Protein AF-A0A7S3KAG8-F1 (afdb_monomer)

Foldseek 3Di:
DCPPPPPPAPKFKKKWFAQFPPPGTDIWIWIARPPQRKIWIADPVVRDIATAHFGFDDDDDPDDDDDDRDGDDDDDDDVPCVVVVVVSNPPPGRGQFTQWIGGPPWIWGAPDPGGGPNPQRPPCVPCNGTPTPDDPVCCCVVPVPPPVPPD

Solvent-accessible surface area (backbone atoms only — not comparable to full-atom values): 9393 Å² total; per-residue (Å²): 109,67,84,82,77,43,77,92,56,68,62,46,69,32,41,33,40,29,34,26,65,89,74,36,78,46,66,34,41,36,36,36,31,72,84,74,61,38,33,39,41,28,39,74,87,79,72,45,76,42,69,47,65,62,46,85,69,87,79,89,72,86,90,77,87,82,90,74,91,61,83,46,70,83,74,90,88,62,91,80,63,43,64,68,51,52,53,54,65,66,57,77,68,45,58,53,31,52,49,32,42,38,49,96,88,44,39,29,41,56,58,51,93,52,35,30,65,92,70,42,77,89,59,72,83,42,64,80,42,21,44,64,69,60,44,91,83,49,40,54,78,76,59,60,75,76,71,80,78,81,124

Organism: Euplotes crassus (NCBI:txid5936)

pLDDT: mean 73.27, std 21.97, range [33.28, 97.44]

Radius of gyration: 18.61 Å; Cα contacts (8 Å, |Δi|>4): 218; chains: 1; bounding box: 56×52×40 Å

Mean predicted aligned error: 12.52 Å

Sequence (151 aa):
YIDGILNEGKVKSYLILGNAVPEGYTTYVLRRNLENNHVEVWDSIRGQAYFFGRGMKTNYCCWCFPISKGFRNKSENNKEEDENFIVQQNVTCQLKSIGCIIGEDNIWANRQKNTDPSLCEFDLENKKHWRPFFNKNNKAKYLSNELDGIL

InterPro domains:
  IPR052434 Tectonic-like complex component protein [PTHR20837] (11-138)
  IPR056290 CEP76/DRC7, peptidase-like domain [PF24656] (10-133)

Secondary structure (DSSP, 8-state):
-HHHHSTT--EEEEEEEEEETTTEEEEEEEEEETTT--EEEEETTT--EEEE--B-------SS-------B----S-TTTHHHHHHHHSS--SEEEEEEEE-SS-EEEE--S--STTT----TT-TTTEEES--HHHHHHHHGGGSTT--

Nearest PDB structures (foldseek):
  8otz-assembly1_AV  TM=6.553E-01  e=1.707E+00  Bos taurus
  7ung-assembly1_X  TM=5.284E-01  e=1.028E+00  Homo sapiens
  8j07-assembly1_3G  TM=4.343E-01  e=5.535E-01  Homo sapiens
  8g3d-assembly1_7R  TM=3.055E-01  e=2.816E-01  Tetrahymena thermophila
  8to0-assembly1_Fo  TM=4.056E-01  e=1.217E+00  Mus musculus

Structure (mmCIF, N/CA/C/O backbone):
data_AF-A0A7S3KAG8-F1
#
_entry.id   AF-A0A7S3KAG8-F1
#
loop_
_atom_site.group_PDB
_atom_site.id
_atom_site.type_symbol
_atom_site.label_atom_id
_atom_site.label_alt_id
_atom_site.label_comp_id
_atom_site.label_asym_id
_atom_site.label_entity_id
_atom_site.label_seq_id
_atom_site.pdbx_PDB_ins_code
_atom_site.Cartn_x
_atom_site.Cartn_y
_atom_site.Cartn_z
_atom_site.occupancy
_atom_site.B_iso_or_equiv
_atom_site.auth_seq_id
_atom_site.auth_comp_id
_atom_site.auth_asym_id
_atom_site.auth_atom_id
_atom_site.pdbx_PDB_model_num
ATOM 1 N N . TYR A 1 1 ? 16.533 -1.306 7.178 1.00 55.91 1 TYR A N 1
ATOM 2 C CA . TYR A 1 1 ? 15.243 -1.566 7.835 1.00 55.91 1 TYR A CA 1
ATOM 3 C C . TYR A 1 1 ? 14.931 -0.393 8.735 1.00 55.91 1 TYR A C 1
ATOM 5 O O . TYR A 1 1 ? 15.810 -0.002 9.502 1.00 55.91 1 TYR A O 1
ATOM 13 N N . ILE A 1 2 ? 13.739 0.188 8.599 1.00 54.84 2 ILE A N 1
ATOM 14 C CA . ILE A 1 2 ? 13.327 1.414 9.290 1.00 54.84 2 ILE A CA 1
ATOM 15 C C . ILE A 1 2 ? 13.550 1.285 10.804 1.00 54.84 2 ILE A C 1
ATOM 17 O O . ILE A 1 2 ? 14.010 2.248 11.407 1.00 54.84 2 ILE A O 1
ATOM 21 N N . ASP A 1 3 ? 13.351 0.102 11.395 1.00 55.91 3 ASP A N 1
ATOM 22 C CA . ASP A 1 3 ? 13.413 -0.058 12.858 1.00 55.91 3 ASP A CA 1
ATOM 23 C C . ASP A 1 3 ? 14.841 -0.019 13.429 1.00 55.91 3 ASP A C 1
ATOM 25 O O . ASP A 1 3 ? 15.008 0.185 14.625 1.00 55.91 3 ASP A O 1
ATOM 29 N N . GLY A 1 4 ? 15.879 -0.223 12.605 1.00 49.97 4 GLY A N 1
ATOM 30 C CA . GLY A 1 4 ? 17.275 -0.269 13.072 1.00 49.97 4 GLY A CA 1
ATOM 31 C C . GLY A 1 4 ? 18.064 1.031 12.881 1.00 49.97 4 GLY A C 1
ATOM 32 O O . GLY A 1 4 ? 19.124 1.185 13.475 1.00 49.97 4 GLY A O 1
ATOM 33 N N . ILE A 1 5 ? 17.578 1.944 12.030 1.00 50.81 5 ILE A N 1
ATOM 34 C CA . ILE A 1 5 ? 18.315 3.152 11.598 1.00 50.81 5 ILE A CA 1
ATOM 35 C C . ILE A 1 5 ? 17.566 4.444 11.970 1.00 50.81 5 ILE A C 1
ATOM 37 O O . ILE A 1 5 ? 18.171 5.509 12.065 1.00 50.81 5 ILE A O 1
ATOM 41 N N . LEU A 1 6 ? 16.253 4.378 12.206 1.00 51.28 6 LEU A N 1
ATOM 42 C CA . LEU A 1 6 ? 15.417 5.539 12.501 1.00 51.28 6 LEU A CA 1
ATOM 43 C C . LEU A 1 6 ? 14.710 5.296 13.837 1.00 51.28 6 LEU A C 1
ATOM 45 O O . LEU A 1 6 ? 13.704 4.595 13.864 1.00 51.28 6 LEU A O 1
ATOM 49 N N . ASN A 1 7 ? 15.285 5.851 14.915 1.00 48.41 7 ASN A N 1
ATOM 50 C CA . ASN A 1 7 ? 14.710 6.007 16.262 1.00 48.41 7 ASN A CA 1
ATOM 51 C C . ASN A 1 7 ? 13.201 5.768 16.303 1.00 48.41 7 ASN A C 1
ATOM 53 O O . ASN A 1 7 ? 12.524 6.526 15.619 1.00 48.41 7 ASN A O 1
ATOM 57 N N . GLU A 1 8 ? 12.730 4.788 17.091 1.00 55.16 8 GLU A N 1
ATOM 58 C CA . GLU A 1 8 ? 11.374 4.614 17.673 1.00 55.16 8 GLU A CA 1
ATOM 59 C C . GLU A 1 8 ? 10.220 5.428 17.044 1.00 55.16 8 GLU A C 1
ATOM 61 O O . GLU A 1 8 ? 9.379 6.008 17.731 1.00 55.16 8 GLU A O 1
ATOM 66 N N . GLY A 1 9 ? 10.169 5.516 15.718 1.00 57.88 9 GLY A N 1
ATOM 67 C CA . GLY A 1 9 ? 9.186 6.334 15.036 1.00 57.88 9 GLY A CA 1
ATOM 68 C C . GLY A 1 9 ? 7.840 5.646 15.151 1.00 57.88 9 GLY A C 1
ATOM 69 O O . GLY A 1 9 ? 7.765 4.428 15.328 1.00 57.88 9 GLY A O 1
ATOM 70 N N . LYS A 1 10 ? 6.748 6.393 14.975 1.00 77.81 10 LYS A N 1
ATOM 71 C CA . LYS A 1 10 ? 5.423 5.787 14.787 1.00 77.81 10 LYS A CA 1
ATOM 72 C C . LYS A 1 10 ? 5.375 5.076 13.429 1.00 77.81 10 LYS A C 1
ATOM 74 O O . LYS A 1 10 ? 4.806 5.584 12.463 1.00 77.81 10 LYS A O 1
ATOM 79 N N . VAL A 1 11 ? 6.035 3.928 13.332 1.00 84.38 11 VAL A N 1
ATOM 80 C CA . VAL A 1 11 ? 5.995 3.039 12.178 1.00 84.38 11 VAL A CA 1
ATOM 81 C C . VAL A 1 11 ? 4.707 2.241 12.263 1.00 84.38 11 VAL A C 1
ATOM 83 O O . VAL A 1 11 ? 4.398 1.642 13.290 1.00 84.38 11 VAL A O 1
ATOM 86 N N . LYS A 1 12 ? 3.942 2.246 11.176 1.00 90.06 12 LYS A N 1
ATOM 87 C CA . LYS A 1 12 ? 2.741 1.428 11.036 1.00 90.06 12 LYS A CA 1
ATOM 88 C C . LYS A 1 12 ? 2.878 0.475 9.864 1.00 90.06 12 LYS A C 1
ATOM 90 O O . LYS A 1 12 ? 3.421 0.840 8.817 1.00 90.06 12 LYS A O 1
ATOM 95 N N . SER A 1 13 ? 2.340 -0.721 10.057 1.00 92.75 13 SER A N 1
ATOM 96 C CA . SER A 1 13 ? 2.308 -1.781 9.058 1.00 92.75 13 SER A CA 1
ATOM 97 C C . SER A 1 13 ? 0.910 -1.905 8.464 1.00 92.75 13 SER A C 1
ATOM 99 O O . SER A 1 13 ? -0.090 -1.772 9.165 1.00 92.75 13 SER A O 1
ATOM 101 N N . TYR A 1 14 ? 0.858 -2.160 7.165 1.00 95.56 14 TYR A N 1
ATOM 102 C CA . TYR A 1 14 ? -0.351 -2.277 6.365 1.00 95.56 14 TYR A CA 1
ATOM 103 C C . TYR A 1 14 ? -0.176 -3.405 5.344 1.00 95.56 14 TYR A C 1
ATOM 105 O O . TYR A 1 14 ? 0.945 -3.786 5.006 1.00 95.56 14 TYR A O 1
ATOM 113 N N . LEU A 1 15 ? -1.278 -3.905 4.799 1.00 96.81 15 LEU A N 1
ATOM 114 C CA . LEU A 1 15 ? -1.276 -4.792 3.639 1.00 96.81 15 LEU A CA 1
ATOM 115 C C . LEU A 1 15 ? -1.567 -3.985 2.377 1.00 96.81 15 LEU A C 1
ATOM 117 O O . LEU A 1 15 ? -2.457 -3.140 2.360 1.00 96.81 15 LEU A O 1
ATOM 121 N N . ILE A 1 16 ? -0.840 -4.264 1.305 1.00 96.06 16 ILE A N 1
ATOM 122 C CA . ILE A 1 16 ? -1.122 -3.764 -0.037 1.00 96.06 16 ILE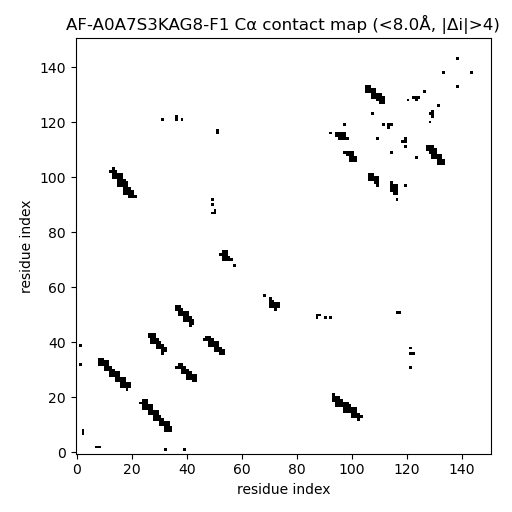 A CA 1
ATOM 123 C C . ILE A 1 16 ? -1.779 -4.888 -0.825 1.00 96.06 16 ILE A C 1
ATOM 125 O O . ILE A 1 16 ? -1.213 -5.974 -0.901 1.00 96.06 16 ILE A O 1
ATOM 129 N N . LEU A 1 17 ? -2.906 -4.602 -1.478 1.00 96.44 17 LEU A N 1
ATOM 130 C CA . LEU A 1 17 ? -3.401 -5.421 -2.583 1.00 96.44 17 LEU A CA 1
ATOM 131 C C . LEU A 1 17 ? -3.058 -4.735 -3.901 1.00 96.44 17 LEU A C 1
ATOM 133 O O . LEU A 1 17 ? -3.336 -3.544 -4.097 1.00 96.44 17 LEU A O 1
ATOM 137 N N . GLY A 1 18 ? -2.460 -5.488 -4.814 1.00 95.00 18 GLY A N 1
ATOM 138 C CA . GLY A 1 18 ? -1.989 -4.951 -6.078 1.00 95.00 18 GLY A CA 1
ATOM 139 C C . GLY A 1 18 ? -1.755 -6.016 -7.135 1.00 95.00 18 GLY A C 1
ATOM 140 O O . GLY A 1 18 ? -2.199 -7.152 -7.003 1.00 95.00 18 GLY A O 1
ATOM 141 N N . ASN A 1 19 ? -1.068 -5.616 -8.200 1.00 95.25 19 ASN A N 1
ATOM 142 C CA . ASN A 1 19 ? -0.666 -6.485 -9.300 1.00 95.25 19 ASN A CA 1
ATOM 143 C C . ASN A 1 19 ? 0.856 -6.410 -9.458 1.00 95.25 19 ASN A C 1
ATOM 145 O O . ASN A 1 19 ? 1.402 -5.305 -9.562 1.00 95.25 19 ASN A O 1
ATOM 149 N N . ALA A 1 20 ? 1.531 -7.553 -9.472 1.00 92.81 20 ALA A N 1
ATOM 150 C CA . ALA A 1 20 ? 2.971 -7.664 -9.662 1.00 92.81 20 ALA A CA 1
ATOM 151 C C . ALA A 1 20 ? 3.306 -8.552 -10.863 1.00 92.81 20 ALA A C 1
ATOM 153 O O . ALA A 1 20 ? 2.497 -9.356 -11.315 1.00 92.81 20 ALA A O 1
ATOM 154 N N . VAL A 1 21 ? 4.519 -8.415 -11.391 1.00 88.44 21 VAL A N 1
ATOM 155 C CA . VAL A 1 21 ? 5.025 -9.272 -12.471 1.00 88.44 21 VAL A CA 1
ATOM 156 C C . VAL A 1 21 ? 6.102 -10.197 -11.905 1.00 88.44 21 VAL A C 1
ATOM 158 O O . VAL A 1 21 ? 7.064 -9.676 -11.343 1.00 88.44 21 VAL A O 1
ATOM 161 N N . PRO A 1 22 ? 6.004 -11.531 -12.082 1.00 89.56 22 PRO A N 1
ATOM 162 C CA . PRO A 1 22 ? 4.995 -12.281 -12.850 1.00 89.56 22 PRO A CA 1
ATOM 163 C C . PRO A 1 22 ? 3.743 -12.699 -12.054 1.00 89.56 22 PRO A C 1
ATOM 165 O O . PRO A 1 22 ? 2.868 -13.348 -12.615 1.00 89.56 22 PRO A O 1
ATOM 168 N N . GLU A 1 23 ? 3.669 -12.383 -10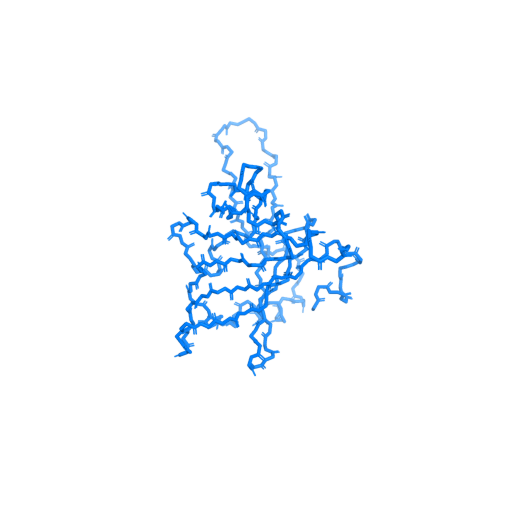.760 1.00 88.00 23 GLU A N 1
ATOM 169 C CA . GLU A 1 23 ? 2.700 -12.971 -9.815 1.00 88.00 23 GLU A CA 1
ATOM 170 C C . GLU A 1 23 ? 1.225 -12.684 -10.117 1.00 88.00 23 GLU A C 1
ATOM 172 O O . GLU A 1 23 ? 0.351 -13.422 -9.670 1.00 88.00 23 GLU A O 1
ATOM 177 N N . GLY A 1 24 ? 0.922 -11.631 -10.870 1.00 93.06 24 GLY A N 1
ATOM 178 C CA . GLY A 1 24 ? -0.449 -11.181 -11.049 1.00 93.06 24 GLY A CA 1
ATOM 179 C C . GLY A 1 24 ? -0.972 -10.495 -9.784 1.00 93.06 24 GLY A C 1
ATOM 180 O O . GLY A 1 24 ? -0.248 -9.754 -9.113 1.00 93.06 24 GLY A O 1
ATOM 181 N N . TYR A 1 25 ? -2.244 -10.732 -9.452 1.00 95.00 25 TYR A N 1
ATOM 182 C CA . TYR A 1 25 ? -2.866 -10.179 -8.249 1.00 95.00 25 TYR A CA 1
ATOM 183 C C . TYR A 1 25 ? -2.245 -10.773 -6.984 1.00 95.00 25 TYR A C 1
ATOM 185 O O . TYR A 1 25 ? -2.317 -11.976 -6.754 1.00 95.00 25 TYR A O 1
ATOM 193 N N . THR A 1 26 ? -1.652 -9.918 -6.158 1.00 94.12 26 THR A N 1
ATOM 194 C CA . THR A 1 26 ? -0.798 -10.340 -5.043 1.00 94.12 26 THR A CA 1
ATOM 195 C C . THR A 1 26 ? -0.870 -9.350 -3.883 1.00 94.12 26 THR A C 1
ATOM 197 O O . THR A 1 26 ? -1.447 -8.257 -3.992 1.00 94.12 26 THR A O 1
ATOM 200 N N . THR A 1 27 ? -0.285 -9.751 -2.756 1.00 94.75 27 THR A N 1
ATOM 201 C CA . THR A 1 27 ? -0.291 -9.001 -1.505 1.00 94.75 27 THR A CA 1
ATOM 202 C C . THR A 1 27 ? 1.115 -8.731 -0.997 1.00 94.75 27 THR A C 1
ATOM 204 O O . THR A 1 27 ? 1.924 -9.648 -0.863 1.00 94.75 27 THR A O 1
ATOM 207 N N . TYR A 1 28 ? 1.378 -7.476 -0.650 1.00 94.75 28 TYR A N 1
ATOM 208 C CA . TYR A 1 28 ? 2.654 -7.029 -0.091 1.00 94.75 28 TYR A CA 1
ATOM 209 C C . TYR A 1 28 ? 2.440 -6.432 1.298 1.00 94.75 28 TYR A C 1
ATOM 211 O O . TYR A 1 28 ? 1.345 -5.967 1.617 1.00 94.75 28 TYR A O 1
ATOM 219 N N . VAL A 1 29 ? 3.488 -6.398 2.121 1.00 93.94 29 VAL A N 1
ATOM 220 C CA . VAL A 1 29 ? 3.447 -5.705 3.415 1.00 93.94 29 VAL A CA 1
ATOM 221 C C . VAL A 1 29 ? 4.043 -4.314 3.250 1.00 93.94 29 VAL A C 1
ATOM 223 O O . VAL A 1 29 ? 5.203 -4.156 2.888 1.00 93.94 29 VAL A O 1
ATOM 226 N N . LEU A 1 30 ? 3.248 -3.289 3.519 1.00 92.81 30 LEU A N 1
ATOM 227 C CA . LEU A 1 30 ? 3.688 -1.905 3.574 1.00 92.81 30 LEU A CA 1
ATOM 228 C C . LEU A 1 30 ? 4.067 -1.556 5.002 1.00 92.81 30 LEU A C 1
ATOM 230 O O . LEU A 1 30 ? 3.278 -1.746 5.918 1.00 92.81 30 LEU A O 1
ATOM 234 N N . ARG A 1 31 ? 5.225 -0.944 5.186 1.00 90.56 31 ARG A N 1
ATOM 235 C CA . ARG A 1 31 ? 5.607 -0.305 6.438 1.00 90.56 31 ARG A CA 1
ATOM 236 C C . ARG A 1 31 ? 5.871 1.154 6.157 1.00 90.56 31 ARG A C 1
ATOM 238 O O . ARG A 1 31 ? 6.669 1.489 5.284 1.00 90.56 31 ARG A O 1
ATOM 245 N N . ARG A 1 32 ? 5.199 2.028 6.891 1.00 88.00 32 ARG A N 1
ATOM 246 C CA . ARG A 1 32 ? 5.326 3.474 6.734 1.00 88.00 32 ARG A CA 1
ATOM 247 C C . ARG A 1 32 ? 5.705 4.089 8.062 1.00 88.00 32 ARG A C 1
ATOM 249 O O . ARG A 1 32 ? 5.032 3.862 9.063 1.00 88.00 32 ARG A O 1
ATOM 256 N N . ASN A 1 33 ? 6.732 4.923 8.048 1.00 85.00 33 ASN A N 1
ATOM 257 C CA . ASN A 1 33 ? 7.003 5.832 9.147 1.00 85.00 33 ASN A CA 1
ATOM 258 C C . ASN A 1 33 ? 6.113 7.079 8.988 1.00 85.00 33 ASN A C 1
ATOM 260 O O . ASN A 1 33 ? 6.130 7.738 7.946 1.00 85.00 33 ASN A O 1
ATOM 264 N N . LEU A 1 34 ? 5.296 7.367 10.005 1.00 82.25 34 LEU A N 1
ATOM 265 C CA . LEU A 1 34 ? 4.317 8.458 9.968 1.00 82.25 34 LEU A CA 1
ATOM 266 C C . LEU A 1 34 ? 4.941 9.860 10.056 1.00 82.25 34 LEU A C 1
ATOM 268 O O . LEU A 1 34 ? 4.275 10.831 9.716 1.00 82.25 34 LEU A O 1
ATOM 272 N N . GLU A 1 35 ? 6.195 9.988 10.489 1.00 79.62 35 GLU A N 1
ATOM 273 C CA . GLU A 1 35 ? 6.844 11.289 10.687 1.00 79.62 35 GLU A CA 1
ATOM 274 C C . GLU A 1 35 ? 7.580 11.758 9.433 1.00 79.62 35 GLU A C 1
ATOM 276 O O . GLU A 1 35 ? 7.406 12.886 8.976 1.00 79.62 35 GLU A O 1
ATOM 281 N N . ASN A 1 36 ? 8.396 10.882 8.849 1.00 73.31 36 ASN A N 1
ATOM 282 C CA . ASN A 1 36 ? 9.226 11.214 7.689 1.00 73.31 36 ASN A CA 1
ATOM 283 C C . ASN A 1 36 ? 8.640 10.721 6.355 1.00 73.31 36 ASN A C 1
ATOM 285 O O . ASN A 1 36 ? 9.243 10.952 5.308 1.00 73.31 36 ASN A O 1
ATOM 289 N N . ASN A 1 37 ? 7.481 10.050 6.382 1.00 75.62 37 ASN A N 1
ATOM 290 C CA . ASN A 1 37 ? 6.824 9.449 5.217 1.00 75.62 37 ASN A CA 1
ATOM 291 C C . ASN A 1 37 ? 7.685 8.445 4.439 1.00 75.62 37 ASN A C 1
ATOM 293 O O . ASN A 1 37 ? 7.391 8.146 3.281 1.00 75.62 37 ASN A O 1
ATOM 297 N N . HIS A 1 38 ? 8.735 7.910 5.059 1.00 79.19 38 HIS A N 1
ATOM 298 C CA . HIS A 1 38 ? 9.536 6.856 4.466 1.00 79.19 38 HIS A CA 1
ATOM 299 C C . HIS A 1 38 ? 8.745 5.548 4.448 1.00 79.19 38 HIS A C 1
ATOM 301 O O . HIS A 1 38 ? 8.074 5.191 5.425 1.00 79.19 38 HIS A O 1
ATOM 307 N N . VAL A 1 39 ? 8.836 4.838 3.327 1.00 85.31 39 VAL A N 1
ATOM 308 C CA . VAL A 1 39 ? 8.044 3.649 3.055 1.00 85.31 39 VAL A CA 1
ATOM 309 C C . VAL A 1 39 ? 8.939 2.483 2.665 1.00 85.31 39 VAL A C 1
ATOM 311 O O . VAL A 1 39 ? 9.823 2.602 1.821 1.00 85.31 39 VAL A O 1
ATOM 314 N N . GLU A 1 40 ? 8.654 1.332 3.256 1.00 87.81 40 GLU A N 1
ATOM 315 C CA . GLU A 1 40 ? 9.177 0.034 2.854 1.00 87.81 40 GLU A CA 1
ATOM 316 C C . GLU A 1 40 ? 8.028 -0.857 2.389 1.00 87.81 40 GLU A C 1
ATOM 318 O O . GLU A 1 40 ? 6.991 -0.942 3.045 1.00 87.81 40 GLU A O 1
ATOM 323 N N . VAL A 1 41 ? 8.219 -1.557 1.279 1.00 89.94 41 VAL A N 1
ATOM 324 C CA . VAL A 1 41 ? 7.266 -2.524 0.734 1.00 89.94 41 VAL A CA 1
ATOM 325 C C . VAL A 1 41 ? 7.948 -3.880 0.670 1.00 89.94 41 VAL A C 1
ATOM 327 O O . VAL A 1 41 ? 8.984 -4.030 0.033 1.00 89.94 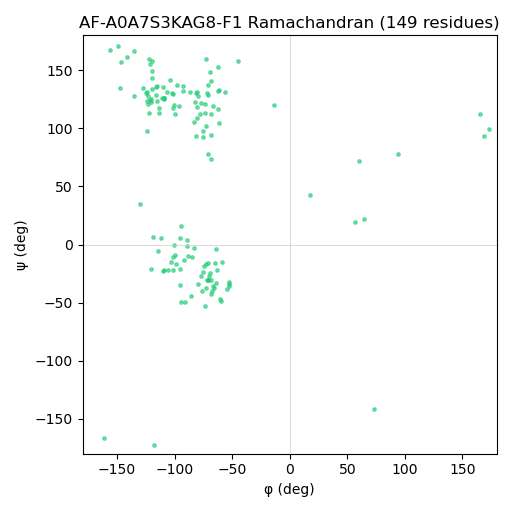41 VAL A O 1
ATOM 330 N N . TRP A 1 42 ? 7.364 -4.864 1.332 1.00 90.56 42 TRP A N 1
ATOM 331 C CA . TRP A 1 42 ? 7.927 -6.189 1.528 1.00 90.56 42 TRP A CA 1
ATOM 332 C C . TRP A 1 42 ? 7.168 -7.222 0.702 1.00 90.56 42 TRP A C 1
ATOM 334 O O . TRP A 1 42 ? 5.947 -7.355 0.825 1.00 90.56 42 TRP A O 1
ATOM 344 N N . ASP A 1 43 ? 7.910 -7.956 -0.120 1.00 89.19 43 ASP A N 1
ATOM 345 C CA . ASP A 1 43 ? 7.456 -9.178 -0.773 1.00 89.19 43 ASP A CA 1
ATOM 346 C C . ASP A 1 43 ? 7.395 -10.292 0.277 1.00 89.19 43 ASP A C 1
ATOM 348 O O . ASP A 1 43 ? 8.422 -10.709 0.818 1.00 89.19 43 ASP A O 1
ATOM 352 N N . SER A 1 44 ? 6.184 -10.753 0.583 1.00 79.81 44 SER A N 1
ATOM 353 C CA . SER A 1 44 ? 5.954 -11.786 1.598 1.00 79.81 44 SER A CA 1
ATOM 354 C C . SER A 1 44 ? 6.464 -13.169 1.182 1.00 79.81 44 SER A C 1
ATOM 356 O O . SER A 1 44 ? 6.786 -13.979 2.046 1.00 79.81 44 SER A O 1
ATOM 358 N N . ILE A 1 45 ? 6.578 -13.432 -0.122 1.00 78.75 45 ILE A N 1
ATOM 359 C CA . ILE A 1 45 ? 6.997 -14.725 -0.669 1.00 78.75 45 ILE A CA 1
ATOM 360 C C . ILE A 1 45 ? 8.521 -14.792 -0.729 1.00 78.75 45 ILE A C 1
ATOM 362 O O . ILE A 1 45 ? 9.119 -15.798 -0.349 1.00 78.75 45 ILE A O 1
ATOM 366 N N . ARG A 1 46 ? 9.168 -13.720 -1.201 1.00 77.62 46 ARG A N 1
ATOM 367 C CA . ARG A 1 46 ? 10.633 -13.680 -1.356 1.00 77.62 46 ARG A CA 1
ATOM 368 C C . ARG A 1 46 ? 11.377 -13.133 -0.144 1.00 77.62 46 ARG A C 1
ATOM 370 O O . ARG A 1 46 ? 12.601 -13.226 -0.106 1.00 77.62 46 ARG A O 1
ATOM 377 N N . GLY A 1 47 ? 10.675 -12.510 0.802 1.00 79.06 47 GLY A N 1
ATOM 378 C CA . GLY A 1 47 ? 11.292 -11.813 1.933 1.00 79.06 47 GLY A CA 1
ATOM 379 C C . GLY A 1 47 ? 12.129 -10.598 1.515 1.00 79.06 47 GLY A C 1
ATOM 380 O O . GLY A 1 47 ? 13.027 -10.191 2.248 1.00 79.06 47 GLY A O 1
ATOM 381 N N . GLN A 1 48 ? 11.879 -10.038 0.327 1.00 82.56 48 GLN A N 1
ATOM 382 C CA . GLN A 1 48 ? 12.614 -8.887 -0.204 1.00 82.56 48 GLN A CA 1
ATOM 383 C C . GLN A 1 48 ? 11.911 -7.580 0.159 1.00 82.56 48 GLN A C 1
ATOM 385 O O . GLN A 1 48 ? 10.696 -7.462 0.008 1.00 82.56 48 GLN A O 1
ATOM 390 N N . ALA A 1 49 ? 12.683 -6.583 0.590 1.00 83.88 49 ALA A N 1
ATOM 391 C CA . ALA A 1 49 ? 12.184 -5.250 0.908 1.00 83.88 49 ALA A CA 1
ATOM 392 C C . ALA A 1 49 ? 12.588 -4.240 -0.172 1.00 83.88 49 ALA A C 1
ATOM 394 O O . ALA A 1 49 ? 13.757 -4.147 -0.547 1.00 83.88 49 ALA A O 1
ATOM 395 N N . TYR A 1 50 ? 11.618 -3.455 -0.629 1.00 85.75 50 TYR A N 1
ATOM 396 C CA . TYR A 1 50 ? 11.783 -2.342 -1.555 1.00 85.75 50 TYR A CA 1
ATOM 397 C C . TYR A 1 50 ? 11.551 -1.029 -0.813 1.00 85.75 50 TYR A C 1
ATOM 399 O O . TYR A 1 50 ? 10.596 -0.901 -0.046 1.00 85.75 50 TYR A O 1
ATOM 407 N N . PHE A 1 51 ? 12.408 -0.042 -1.051 1.00 82.31 51 PHE A N 1
ATOM 408 C CA . PHE A 1 51 ? 12.403 1.221 -0.320 1.00 82.31 51 PHE A CA 1
ATOM 409 C C . PHE A 1 51 ? 11.901 2.341 -1.228 1.00 82.31 51 PHE A C 1
ATOM 411 O O . PHE A 1 51 ? 12.435 2.562 -2.313 1.00 82.31 51 PHE A O 1
ATOM 418 N N . PHE A 1 52 ? 10.883 3.067 -0.773 1.00 77.94 52 PHE A N 1
ATOM 419 C CA . PHE A 1 52 ? 10.319 4.216 -1.470 1.00 77.94 52 PHE A CA 1
ATOM 420 C C . PHE A 1 52 ? 10.409 5.435 -0.551 1.00 77.94 52 PHE A C 1
ATOM 422 O O . PHE A 1 52 ? 9.773 5.504 0.499 1.00 77.94 52 PHE A O 1
ATOM 429 N N . GLY A 1 53 ? 11.225 6.415 -0.937 1.00 62.53 53 GLY A N 1
ATOM 430 C CA . GLY A 1 53 ? 11.445 7.627 -0.154 1.00 62.53 53 GLY A CA 1
ATOM 431 C C . GLY A 1 53 ? 11.403 8.872 -1.028 1.00 62.53 53 GLY A C 1
ATOM 432 O O . GLY A 1 53 ? 12.127 8.969 -2.015 1.00 62.53 53 GLY A O 1
ATOM 433 N N . ARG A 1 54 ? 10.587 9.857 -0.639 1.00 54.84 54 ARG A N 1
ATOM 434 C CA . ARG A 1 54 ? 10.640 11.219 -1.187 1.00 54.84 54 ARG A CA 1
ATOM 435 C C . ARG A 1 54 ? 11.075 12.164 -0.077 1.00 54.84 54 ARG A C 1
ATOM 437 O O . ARG A 1 54 ? 10.339 12.378 0.878 1.00 54.84 54 ARG A O 1
ATOM 444 N N . GLY A 1 55 ? 12.265 12.746 -0.201 1.00 48.03 55 GLY A N 1
ATOM 445 C CA . GLY A 1 55 ? 12.664 13.850 0.667 1.00 48.03 55 GLY A CA 1
ATOM 446 C C . GLY A 1 55 ? 11.918 15.120 0.256 1.00 48.03 55 GLY A C 1
ATOM 447 O O . GLY A 1 55 ? 12.047 15.565 -0.883 1.00 48.03 55 GLY A O 1
ATOM 448 N N . MET A 1 56 ? 11.147 15.726 1.159 1.00 38.03 56 MET A N 1
ATOM 449 C CA . MET A 1 56 ? 10.663 17.096 0.960 1.00 38.03 56 MET A CA 1
ATOM 450 C C . MET A 1 56 ? 11.807 18.074 1.264 1.00 38.03 56 MET A C 1
ATOM 452 O O . MET A 1 56 ? 12.317 18.091 2.381 1.00 38.03 56 MET A O 1
ATOM 456 N N . LYS A 1 57 ? 12.194 18.920 0.301 1.00 38.28 57 LYS A N 1
ATOM 457 C CA . LYS A 1 57 ? 12.954 20.153 0.575 1.00 38.28 57 LYS A CA 1
ATOM 458 C C . LYS A 1 57 ? 12.101 21.363 0.198 1.00 38.28 57 LYS A C 1
ATOM 460 O O . LYS A 1 57 ? 11.671 21.491 -0.944 1.00 38.28 57 LYS A O 1
ATOM 465 N N . THR A 1 58 ? 11.875 22.264 1.152 1.00 34.53 58 THR A N 1
ATOM 466 C CA . THR A 1 58 ? 11.406 23.629 0.885 1.00 34.53 58 THR A CA 1
ATOM 467 C C . THR A 1 58 ? 12.620 24.483 0.537 1.00 34.53 58 THR A C 1
ATOM 469 O O . THR A 1 58 ? 13.404 24.823 1.421 1.00 34.53 58 THR A O 1
ATOM 472 N N . ASN A 1 59 ? 12.800 24.832 -0.734 1.00 39.25 59 ASN A N 1
ATOM 473 C CA . ASN A 1 59 ? 13.779 25.853 -1.092 1.00 39.25 59 ASN A CA 1
ATOM 474 C C . ASN A 1 59 ? 13.143 27.224 -0.838 1.00 39.25 59 ASN A C 1
ATOM 476 O O . ASN A 1 59 ? 12.228 27.626 -1.556 1.00 39.25 59 ASN A O 1
ATOM 480 N N . TYR A 1 60 ? 13.606 27.935 0.191 1.00 41.41 60 TYR A N 1
ATOM 481 C CA . TYR A 1 60 ? 13.346 29.366 0.311 1.00 41.41 60 TYR A CA 1
ATOM 482 C C . TYR A 1 60 ? 14.114 30.071 -0.812 1.00 41.41 60 TYR A C 1
ATOM 484 O O . TYR A 1 60 ? 15.342 30.070 -0.810 1.00 41.41 60 TYR A O 1
ATOM 492 N N . CYS A 1 61 ? 13.410 30.658 -1.778 1.00 36.81 61 CYS A N 1
ATOM 493 C CA . CYS A 1 61 ? 14.004 31.626 -2.691 1.00 36.81 61 CYS A CA 1
ATOM 494 C C . CYS A 1 61 ? 13.200 32.922 -2.605 1.00 36.81 61 CYS A C 1
ATOM 496 O O . CYS A 1 61 ? 11.983 32.943 -2.799 1.00 36.81 61 CYS A O 1
ATOM 498 N N . CYS A 1 62 ? 13.901 33.984 -2.229 1.00 36.09 62 CYS A N 1
ATOM 499 C CA . CYS A 1 62 ? 13.394 35.338 -2.136 1.00 36.09 62 CYS A CA 1
ATOM 500 C C . CYS A 1 62 ? 13.177 35.897 -3.558 1.00 36.09 62 CYS A C 1
ATOM 502 O O . CYS A 1 62 ? 14.081 35.822 -4.382 1.00 36.09 62 CYS A O 1
ATOM 504 N N . TRP A 1 63 ? 11.990 36.470 -3.800 1.00 40.66 63 TRP A N 1
ATOM 505 C CA . TRP A 1 63 ? 11.655 37.443 -4.858 1.00 40.66 63 TRP A CA 1
ATOM 506 C C . TRP A 1 63 ? 11.841 37.037 -6.335 1.00 40.66 63 TRP A C 1
ATOM 508 O O . TRP A 1 63 ? 12.694 37.586 -7.022 1.00 40.66 63 TRP A O 1
ATOM 518 N N . CYS A 1 64 ? 10.968 36.140 -6.824 1.00 37.50 64 CYS A N 1
ATOM 519 C CA . CYS A 1 64 ? 10.134 36.240 -8.053 1.00 37.50 64 CYS A CA 1
ATOM 520 C C . CYS A 1 64 ? 9.578 34.833 -8.413 1.00 37.50 64 CYS A C 1
ATOM 522 O O . CYS A 1 64 ? 10.340 33.935 -8.743 1.00 37.50 64 CYS A O 1
ATOM 524 N N . PHE A 1 65 ? 8.256 34.640 -8.297 1.00 35.22 65 PHE A N 1
ATOM 525 C CA . PHE A 1 65 ? 7.441 33.399 -8.417 1.00 35.22 65 PHE A CA 1
ATOM 526 C C . PHE A 1 65 ? 7.750 32.448 -9.611 1.00 35.22 65 PHE A C 1
ATOM 528 O O . PHE A 1 65 ? 8.214 32.954 -10.629 1.00 35.22 65 PHE A O 1
ATOM 535 N N . PRO A 1 66 ? 7.404 31.123 -9.595 1.00 33.28 66 PRO A N 1
ATOM 536 C CA . PRO A 1 66 ? 6.496 30.384 -8.696 1.00 33.28 66 PRO A CA 1
ATOM 537 C C . PRO A 1 66 ? 7.115 29.194 -7.917 1.00 33.28 66 PRO A C 1
ATOM 539 O O . PRO A 1 66 ? 8.059 28.533 -8.343 1.00 33.28 66 PRO A O 1
ATOM 542 N N . ILE A 1 67 ? 6.494 28.871 -6.775 1.00 44.28 67 ILE A N 1
ATOM 543 C CA . ILE A 1 67 ? 6.820 27.738 -5.892 1.00 44.28 67 ILE A CA 1
ATOM 544 C C . ILE A 1 67 ? 6.313 26.438 -6.530 1.00 44.28 67 ILE A C 1
ATOM 546 O O . ILE A 1 67 ? 5.142 26.079 -6.389 1.00 44.28 67 ILE A O 1
ATOM 550 N N . SER A 1 68 ? 7.186 25.700 -7.214 1.00 35.00 68 SER A N 1
ATOM 551 C CA . SER A 1 68 ? 6.922 24.288 -7.485 1.00 35.00 68 SER A CA 1
ATOM 552 C C . SER A 1 68 ? 7.230 23.481 -6.218 1.00 35.00 68 SER A C 1
ATOM 554 O O . SER A 1 68 ? 8.374 23.364 -5.784 1.00 35.00 68 SER A O 1
ATOM 556 N N . LYS A 1 69 ? 6.191 22.915 -5.590 1.00 34.91 69 LYS A N 1
ATOM 557 C CA . LYS A 1 69 ? 6.341 21.813 -4.627 1.00 34.91 69 LYS A CA 1
ATOM 558 C C . LYS A 1 69 ? 6.726 20.560 -5.417 1.00 34.91 69 LYS A C 1
ATOM 560 O O . LYS A 1 69 ? 5.873 19.744 -5.749 1.00 34.91 69 LYS A O 1
ATOM 565 N N . GLY A 1 70 ? 7.989 20.471 -5.815 1.00 36.16 70 GLY A N 1
ATOM 566 C CA . GLY A 1 70 ? 8.536 19.304 -6.496 1.00 36.16 70 GLY A CA 1
ATOM 567 C C . GLY A 1 70 ? 9.016 18.266 -5.488 1.00 36.16 70 GLY A C 1
ATOM 568 O O . GLY A 1 70 ? 9.755 18.591 -4.562 1.00 36.16 70 GLY A O 1
ATOM 569 N N . PHE A 1 71 ? 8.620 17.010 -5.679 1.00 40.59 71 PHE A N 1
ATOM 570 C CA . PHE A 1 71 ? 9.257 15.878 -5.017 1.00 40.59 71 PHE A CA 1
ATOM 571 C C . PHE A 1 71 ? 10.537 15.539 -5.795 1.00 40.59 71 PHE A C 1
ATOM 573 O O . PHE A 1 71 ? 10.454 15.208 -6.976 1.00 40.59 71 PHE A O 1
ATOM 580 N N . ARG A 1 72 ? 11.718 15.638 -5.172 1.00 41.78 72 ARG A N 1
ATOM 581 C CA . ARG A 1 72 ? 12.992 15.196 -5.768 1.00 41.78 72 ARG A CA 1
ATOM 582 C C . ARG A 1 72 ? 13.591 14.109 -4.880 1.00 41.78 72 ARG A C 1
ATOM 584 O O . ARG A 1 72 ? 13.616 14.251 -3.658 1.00 41.78 72 ARG A O 1
ATOM 591 N N . ASN A 1 73 ? 14.052 13.018 -5.487 1.00 44.03 73 ASN A N 1
ATOM 592 C CA . ASN A 1 73 ? 14.778 11.973 -4.769 1.00 44.03 73 ASN A CA 1
ATOM 593 C C . ASN A 1 73 ? 16.058 12.588 -4.183 1.00 44.03 73 ASN A C 1
ATOM 595 O O . ASN A 1 73 ? 16.749 13.351 -4.861 1.00 44.03 73 ASN A O 1
ATOM 599 N N . LYS A 1 74 ? 16.334 12.316 -2.904 1.00 40.09 74 LYS A N 1
ATOM 600 C CA . LYS A 1 74 ? 17.507 12.828 -2.188 1.00 40.09 74 LYS A CA 1
ATOM 601 C C . LYS A 1 74 ? 18.755 12.167 -2.785 1.00 40.09 74 LYS A C 1
ATOM 603 O O . LYS A 1 74 ? 19.099 11.058 -2.410 1.00 40.09 74 LYS A O 1
ATOM 608 N N . SER A 1 75 ? 19.387 12.837 -3.735 1.00 49.94 75 SER A N 1
ATOM 609 C CA . SER A 1 75 ? 20.787 12.633 -4.096 1.00 49.94 75 SER A CA 1
ATOM 610 C C . SER A 1 75 ? 21.493 13.963 -3.857 1.00 49.94 75 SER A C 1
ATOM 612 O O . SER A 1 75 ? 20.853 15.010 -3.980 1.00 49.94 75 SER A O 1
ATOM 614 N N . GLU A 1 76 ? 22.774 13.889 -3.505 1.00 51.91 76 GLU A N 1
ATOM 615 C CA . GLU A 1 76 ? 23.685 14.979 -3.125 1.00 51.91 76 GLU A CA 1
ATOM 616 C C . GLU A 1 76 ? 23.754 15.214 -1.609 1.00 51.91 76 GLU A C 1
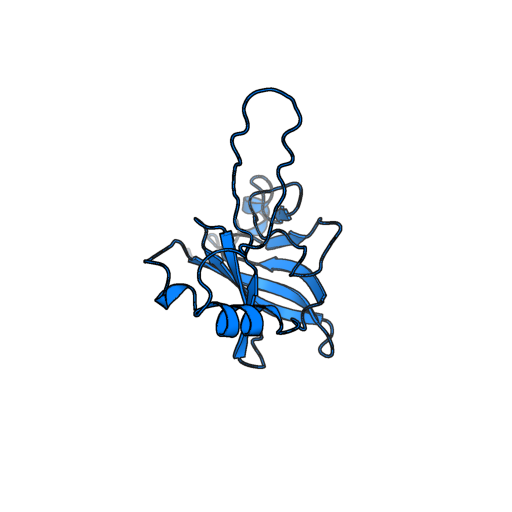ATOM 618 O O . GLU A 1 76 ? 23.140 16.123 -1.040 1.00 51.91 76 GLU A O 1
ATOM 623 N N . ASN A 1 77 ? 24.498 14.336 -0.928 1.00 37.56 77 ASN A N 1
ATOM 624 C CA . ASN A 1 77 ? 25.850 14.641 -0.432 1.00 37.56 77 ASN A CA 1
ATOM 625 C C . ASN A 1 77 ? 26.287 13.525 0.534 1.00 37.56 77 ASN A C 1
ATOM 627 O O . ASN A 1 77 ? 25.913 13.608 1.698 1.00 37.56 77 ASN A O 1
ATOM 631 N N . ASN A 1 78 ? 26.997 12.491 0.047 1.00 39.97 78 ASN A N 1
ATOM 632 C CA . ASN A 1 78 ? 28.077 11.741 0.728 1.00 39.97 78 ASN A CA 1
ATOM 633 C C . ASN A 1 78 ? 28.487 10.524 -0.134 1.00 39.97 78 ASN A C 1
ATOM 635 O O . ASN A 1 78 ? 27.849 9.479 -0.101 1.00 39.97 78 ASN A O 1
ATOM 639 N N . LYS A 1 79 ? 29.586 10.677 -0.886 1.00 44.44 79 LYS A N 1
ATOM 640 C CA . LYS A 1 79 ? 30.030 9.809 -1.998 1.00 44.44 79 LYS A CA 1
ATOM 641 C C . LYS A 1 79 ? 30.398 8.352 -1.657 1.00 44.44 79 LYS A C 1
ATOM 643 O O . LYS A 1 79 ? 30.705 7.607 -2.578 1.00 44.44 79 LYS A O 1
ATOM 648 N N . GLU A 1 80 ? 30.383 7.931 -0.393 1.00 45.22 80 GLU A N 1
ATOM 649 C CA . GLU A 1 80 ? 30.759 6.558 0.006 1.00 45.22 80 GLU A CA 1
ATOM 650 C C . GLU A 1 80 ? 29.567 5.698 0.467 1.00 45.22 80 GLU A C 1
ATOM 652 O O . GLU A 1 80 ? 29.616 4.477 0.357 1.00 45.22 80 GLU A O 1
ATOM 657 N N . GLU A 1 81 ? 28.450 6.301 0.892 1.00 47.19 81 GLU A N 1
ATOM 658 C CA . GLU A 1 81 ? 27.202 5.566 1.194 1.00 47.19 81 GLU A CA 1
ATOM 659 C C . GLU A 1 81 ? 26.346 5.324 -0.069 1.00 47.19 81 GLU A C 1
ATOM 661 O O . GLU A 1 81 ? 25.388 4.543 -0.062 1.00 47.19 81 GLU A O 1
ATOM 666 N N . ASP A 1 82 ? 26.716 5.981 -1.171 1.00 44.06 82 ASP A N 1
ATOM 667 C CA . ASP A 1 82 ? 25.945 6.068 -2.407 1.00 44.06 82 ASP A CA 1
ATOM 668 C C . ASP A 1 82 ? 25.887 4.744 -3.187 1.00 44.06 82 ASP A C 1
ATOM 670 O O . ASP A 1 82 ? 24.863 4.473 -3.804 1.00 44.06 82 ASP A O 1
ATOM 674 N N . GLU A 1 83 ? 26.891 3.861 -3.144 1.00 42.38 83 GLU A N 1
ATOM 675 C CA . GLU A 1 83 ? 26.811 2.594 -3.897 1.00 42.38 83 GLU A CA 1
ATOM 676 C C . GLU A 1 83 ? 25.752 1.642 -3.322 1.00 42.38 83 GLU A C 1
ATOM 678 O O . GLU A 1 83 ? 24.936 1.099 -4.065 1.00 42.38 83 GLU A O 1
ATOM 683 N N . ASN A 1 84 ? 25.664 1.512 -1.996 1.00 43.62 84 ASN A N 1
ATOM 684 C CA . ASN A 1 84 ? 24.635 0.684 -1.356 1.00 43.62 84 ASN A CA 1
ATOM 685 C C . ASN A 1 84 ? 23.227 1.303 -1.476 1.00 43.62 84 ASN A C 1
ATOM 687 O O . ASN A 1 84 ? 22.235 0.576 -1.579 1.00 43.62 84 ASN A O 1
ATOM 691 N N . PHE A 1 85 ? 23.131 2.636 -1.527 1.00 44.22 85 PHE A N 1
ATOM 692 C CA . PHE A 1 85 ? 21.872 3.360 -1.728 1.00 44.22 85 PHE A CA 1
ATOM 693 C C . PHE A 1 85 ? 21.388 3.314 -3.191 1.00 44.22 85 PHE A C 1
ATOM 695 O O . PHE A 1 85 ? 20.202 3.099 -3.448 1.00 44.22 85 PHE A O 1
ATOM 702 N N . ILE A 1 86 ? 22.300 3.433 -4.162 1.00 41.66 86 ILE A N 1
ATOM 703 C CA . ILE A 1 86 ? 22.024 3.285 -5.601 1.00 41.66 86 ILE A CA 1
ATOM 704 C C . ILE A 1 86 ? 21.640 1.834 -5.931 1.00 41.66 86 ILE A C 1
ATOM 706 O O . ILE A 1 86 ? 20.751 1.608 -6.756 1.00 41.66 86 ILE A O 1
ATOM 710 N N . VAL A 1 87 ? 22.241 0.842 -5.264 1.00 41.16 87 VAL A N 1
ATOM 711 C CA . VAL A 1 87 ? 21.871 -0.576 -5.420 1.00 41.16 87 VAL A CA 1
ATOM 712 C C . VAL A 1 87 ? 20.464 -0.853 -4.877 1.00 41.16 87 VAL A C 1
ATOM 714 O O . VAL A 1 87 ? 19.696 -1.547 -5.539 1.00 41.16 87 VAL A O 1
ATOM 717 N N . GLN A 1 88 ? 20.065 -0.259 -3.745 1.00 44.06 88 GLN A N 1
ATOM 718 C CA . GLN A 1 88 ? 18.697 -0.397 -3.220 1.00 44.06 88 GLN A CA 1
ATOM 719 C C . GLN A 1 88 ? 17.633 0.303 -4.080 1.00 44.06 88 GLN A C 1
ATOM 721 O O . GLN A 1 88 ? 16.505 -0.183 -4.157 1.00 44.06 88 GLN A O 1
ATOM 726 N N . GLN A 1 89 ? 17.976 1.400 -4.762 1.00 46.69 89 GLN A N 1
ATOM 727 C CA . GLN A 1 89 ? 17.066 2.074 -5.698 1.00 46.69 89 GLN A CA 1
ATOM 728 C C . GLN A 1 89 ? 16.934 1.360 -7.052 1.00 46.69 89 GLN A C 1
ATOM 730 O O . GLN A 1 89 ? 15.892 1.475 -7.695 1.00 46.69 89 GLN A O 1
ATOM 735 N N . ASN A 1 90 ? 17.956 0.615 -7.487 1.00 39.25 90 ASN A N 1
ATOM 736 C CA . ASN A 1 90 ? 17.938 -0.123 -8.757 1.00 39.25 90 ASN A CA 1
ATOM 737 C C . ASN A 1 90 ? 17.241 -1.489 -8.685 1.00 39.25 90 ASN A C 1
ATOM 739 O O . ASN A 1 90 ? 17.095 -2.151 -9.716 1.00 39.25 90 ASN A O 1
ATOM 743 N N . VAL A 1 91 ? 16.770 -1.927 -7.511 1.00 53.50 91 VAL A N 1
ATOM 744 C CA . VAL A 1 91 ? 15.945 -3.136 -7.442 1.00 53.50 91 VAL A CA 1
ATOM 745 C C . VAL A 1 91 ? 14.567 -2.804 -8.007 1.00 53.50 91 VAL A C 1
ATOM 747 O O . VAL A 1 91 ? 13.735 -2.173 -7.354 1.00 53.50 91 VAL A O 1
ATOM 750 N N . THR A 1 92 ? 14.314 -3.221 -9.247 1.00 71.06 92 THR A N 1
ATOM 751 C CA . THR A 1 92 ? 13.013 -3.033 -9.890 1.00 71.06 92 THR A CA 1
ATOM 752 C C . THR A 1 92 ? 11.948 -3.775 -9.090 1.00 71.06 92 THR A C 1
ATOM 754 O O . THR A 1 92 ? 11.848 -5.001 -9.162 1.00 71.06 92 THR A O 1
ATOM 757 N N . CYS A 1 93 ? 11.145 -3.035 -8.326 1.00 80.94 93 CYS A N 1
ATOM 758 C CA . CYS A 1 93 ? 10.025 -3.606 -7.594 1.00 80.94 93 CYS A CA 1
ATOM 759 C C . CYS A 1 93 ? 9.092 -4.341 -8.567 1.00 80.94 93 CYS A C 1
ATOM 761 O O . CYS A 1 93 ? 8.747 -3.828 -9.642 1.00 80.94 93 CYS A O 1
ATOM 763 N N . GLN A 1 94 ? 8.728 -5.573 -8.214 1.00 89.44 94 GLN A N 1
ATOM 764 C CA . GLN A 1 94 ? 7.859 -6.410 -9.041 1.00 89.44 94 GLN A CA 1
ATOM 765 C C . GLN A 1 94 ? 6.418 -5.921 -9.025 1.00 89.44 94 GLN A C 1
ATOM 767 O O . GLN A 1 94 ? 5.723 -6.048 -10.031 1.00 89.44 94 GLN A O 1
ATOM 772 N N . LEU A 1 95 ? 5.996 -5.322 -7.912 1.00 90.31 95 LEU A N 1
ATOM 773 C CA . LEU A 1 95 ? 4.702 -4.678 -7.768 1.00 90.31 95 LEU A CA 1
ATOM 774 C C . LEU A 1 95 ? 4.600 -3.509 -8.757 1.00 90.31 95 LEU A C 1
ATOM 776 O O . LEU A 1 95 ? 5.371 -2.555 -8.685 1.00 90.31 95 LEU A O 1
ATOM 780 N N . LYS A 1 96 ? 3.658 -3.599 -9.700 1.00 91.81 96 LYS A N 1
ATOM 781 C CA . LYS A 1 96 ? 3.452 -2.610 -10.773 1.00 91.81 96 LYS A CA 1
ATOM 782 C C . LYS A 1 96 ? 2.234 -1.733 -10.557 1.00 91.81 96 LYS A C 1
ATOM 784 O O . LYS A 1 96 ? 2.166 -0.641 -11.109 1.00 91.81 96 LYS A O 1
ATOM 789 N N . SER A 1 97 ? 1.269 -2.186 -9.762 1.00 93.88 97 SER A N 1
ATOM 790 C CA . SER A 1 97 ? 0.111 -1.363 -9.424 1.00 93.88 97 SER A CA 1
ATOM 791 C C . SER A 1 97 ? -0.406 -1.641 -8.024 1.00 93.88 97 SER A C 1
ATOM 793 O O . SER A 1 97 ? -0.617 -2.799 -7.670 1.00 93.88 97 SER A O 1
ATOM 795 N N . ILE A 1 98 ? -0.699 -0.581 -7.278 1.00 95.81 98 ILE A N 1
ATOM 796 C CA . ILE A 1 98 ? -1.340 -0.622 -5.963 1.00 95.81 98 ILE A CA 1
ATOM 797 C C . ILE A 1 98 ? -2.825 -0.291 -6.124 1.00 95.81 98 ILE A C 1
ATOM 799 O O . ILE A 1 98 ? -3.167 0.801 -6.582 1.00 95.81 98 ILE A O 1
ATOM 803 N N . GLY A 1 99 ? -3.700 -1.216 -5.730 1.00 96.56 99 GLY A N 1
ATOM 804 C CA . GLY A 1 99 ? -5.153 -1.038 -5.773 1.00 96.56 99 GLY A CA 1
ATOM 805 C C . GLY A 1 99 ? -5.726 -0.543 -4.448 1.00 96.56 99 GLY A C 1
ATOM 806 O O . GLY A 1 99 ? -6.464 0.443 -4.414 1.00 96.56 99 GLY A O 1
ATOM 807 N N . CYS A 1 100 ? -5.367 -1.189 -3.340 1.00 96.62 100 CYS A N 1
ATOM 808 C CA . CYS A 1 100 ? -5.787 -0.746 -2.015 1.00 96.62 100 CYS A CA 1
ATOM 809 C C . CYS A 1 100 ? -4.740 -1.029 -0.944 1.00 96.62 100 CYS A C 1
ATOM 811 O O . CYS A 1 100 ? -3.912 -1.929 -1.080 1.00 96.62 100 CYS A O 1
ATOM 813 N N . ILE A 1 101 ? -4.821 -0.256 0.133 1.00 97.31 101 ILE A N 1
ATOM 814 C CA . ILE A 1 101 ? -4.041 -0.439 1.353 1.00 97.31 101 ILE A CA 1
ATOM 815 C C . ILE A 1 101 ? -5.013 -0.784 2.478 1.00 97.31 101 ILE A C 1
ATOM 817 O O . ILE A 1 101 ? -6.076 -0.178 2.583 1.00 97.31 101 ILE A O 1
ATOM 821 N N . ILE A 1 102 ? -4.670 -1.762 3.304 1.00 97.19 102 ILE A N 1
ATOM 822 C CA . ILE A 1 102 ? -5.488 -2.253 4.411 1.00 97.19 102 ILE A CA 1
ATOM 823 C C . ILE A 1 102 ? -4.679 -2.096 5.691 1.00 97.19 102 ILE A C 1
ATOM 825 O O . ILE A 1 102 ? -3.555 -2.585 5.780 1.00 97.19 102 ILE A O 1
ATOM 829 N N . GLY A 1 103 ? -5.241 -1.400 6.668 1.00 95.00 103 GLY A N 1
ATOM 830 C CA . GLY A 1 103 ? -4.671 -1.238 8.000 1.00 95.00 103 GLY A CA 1
ATOM 831 C C . GLY A 1 103 ? -5.572 -1.819 9.078 1.00 95.00 103 GLY A C 1
ATOM 832 O O . GLY A 1 103 ? -6.589 -2.447 8.795 1.00 95.00 103 GLY A O 1
ATOM 833 N N . GLU A 1 104 ? -5.185 -1.566 10.323 1.00 91.31 104 GLU A N 1
ATOM 834 C CA . GLU A 1 104 ? -5.928 -1.977 11.519 1.00 91.31 104 GLU A CA 1
ATOM 835 C C . GLU A 1 104 ? -7.309 -1.309 11.630 1.00 91.31 104 GLU A C 1
ATOM 837 O O . GLU A 1 104 ? -8.259 -1.904 12.127 1.00 91.31 104 GLU A O 1
ATOM 842 N N . ASP A 1 105 ? -7.430 -0.066 11.165 1.00 90.00 105 ASP A N 1
ATOM 843 C CA . ASP A 1 105 ? -8.601 0.783 11.376 1.00 90.00 105 ASP A CA 1
ATOM 844 C C . ASP A 1 105 ? -9.420 1.015 10.104 1.00 90.00 105 ASP A C 1
ATOM 846 O O . ASP A 1 105 ? -10.600 1.382 10.185 1.00 90.00 105 ASP A O 1
ATOM 850 N N . ASN A 1 106 ? -8.803 0.855 8.929 1.00 95.12 106 ASN A N 1
ATOM 851 C CA . ASN A 1 106 ? -9.456 1.139 7.663 1.00 95.12 106 ASN A CA 1
ATOM 852 C C . ASN A 1 106 ? -8.879 0.402 6.456 1.00 95.12 106 ASN A C 1
ATOM 854 O O . ASN A 1 106 ? -7.789 -0.161 6.473 1.00 95.12 106 ASN A O 1
ATOM 858 N N . ILE A 1 107 ? -9.644 0.468 5.370 1.00 95.81 107 ILE A N 1
ATOM 859 C CA . ILE A 1 107 ? -9.242 0.069 4.029 1.00 95.81 107 ILE A CA 1
ATOM 860 C C . ILE A 1 107 ? -9.265 1.327 3.166 1.00 95.81 107 ILE A C 1
ATOM 862 O O . ILE A 1 107 ? -10.268 2.037 3.122 1.00 95.81 107 ILE A O 1
ATOM 866 N N . TRP A 1 108 ? -8.182 1.604 2.455 1.00 97.44 108 TRP A N 1
ATOM 867 C CA . TRP A 1 108 ? -8.052 2.752 1.570 1.00 97.44 108 TRP A CA 1
ATOM 868 C C . TRP A 1 108 ? -7.942 2.296 0.123 1.00 97.44 108 TRP A C 1
ATOM 870 O O . TRP A 1 108 ? -6.981 1.636 -0.267 1.00 97.44 108 TRP A O 1
ATOM 880 N N . ALA A 1 109 ? -8.916 2.687 -0.695 1.00 97.44 109 ALA A N 1
ATOM 881 C CA . ALA A 1 109 ? -8.862 2.478 -2.135 1.00 97.44 109 ALA A CA 1
ATOM 882 C C . ALA A 1 109 ? -7.994 3.558 -2.796 1.00 97.44 109 ALA A C 1
ATOM 884 O O . ALA A 1 109 ? -8.199 4.755 -2.546 1.00 97.44 109 ALA A O 1
ATOM 885 N N . ASN A 1 110 ? -7.064 3.141 -3.656 1.00 96.88 110 ASN A N 1
ATOM 886 C CA . ASN A 1 110 ? -6.217 4.040 -4.429 1.00 96.88 110 ASN A CA 1
ATOM 887 C C . ASN A 1 110 ? -7.047 4.743 -5.516 1.00 96.88 110 ASN A C 1
ATOM 889 O O . ASN A 1 110 ? -7.765 4.104 -6.285 1.00 96.88 110 ASN A O 1
ATOM 893 N N . ARG A 1 111 ? -6.962 6.072 -5.577 1.00 95.88 111 ARG A N 1
ATOM 894 C CA . ARG A 1 111 ? -7.611 6.924 -6.590 1.00 95.88 111 ARG A CA 1
ATOM 895 C C . ARG A 1 111 ? -6.611 7.728 -7.418 1.00 95.88 111 ARG A C 1
ATOM 897 O O . ARG A 1 111 ? -7.013 8.596 -8.195 1.00 95.88 111 ARG A O 1
ATOM 904 N N . GLN A 1 112 ? -5.318 7.486 -7.232 1.00 93.69 112 GLN A N 1
ATOM 905 C CA . GLN A 1 112 ? -4.261 8.145 -7.985 1.00 93.69 112 GLN A CA 1
ATOM 906 C C . GLN A 1 112 ? -4.267 7.681 -9.447 1.00 93.69 112 GLN A C 1
ATOM 908 O O . GLN A 1 112 ? -4.596 6.537 -9.747 1.00 93.69 112 GLN A O 1
ATOM 913 N N . LYS A 1 113 ? -3.875 8.570 -10.372 1.00 90.69 113 LYS A N 1
ATOM 914 C CA . LYS A 1 113 ? -3.709 8.213 -11.795 1.00 90.69 113 LYS A CA 1
ATOM 915 C C . LYS A 1 113 ? -2.571 7.215 -12.002 1.00 90.69 113 LYS A C 1
ATOM 917 O O . LYS A 1 113 ? -2.676 6.327 -12.839 1.00 90.69 113 LYS A O 1
ATOM 922 N N . ASN A 1 114 ? -1.499 7.379 -11.231 1.00 87.94 114 ASN A N 1
ATOM 923 C CA . ASN A 1 114 ? -0.327 6.523 -11.289 1.00 87.94 114 ASN A CA 1
ATOM 924 C C . ASN A 1 114 ? -0.407 5.546 -10.121 1.00 87.94 114 ASN A C 1
ATOM 926 O O . ASN A 1 114 ? -0.403 5.967 -8.964 1.00 87.94 114 ASN A O 1
ATOM 930 N N . THR A 1 115 ? -0.493 4.260 -10.437 1.00 90.75 115 THR A N 1
ATOM 931 C CA . THR A 1 115 ? -0.631 3.180 -9.454 1.00 90.75 115 THR A CA 1
ATOM 932 C C . THR A 1 115 ? 0.692 2.474 -9.163 1.00 90.75 115 THR A C 1
ATOM 934 O O . THR A 1 115 ? 0.749 1.684 -8.223 1.00 90.75 115 THR A O 1
ATOM 937 N N . ASP A 1 116 ? 1.747 2.766 -9.930 1.00 89.25 116 ASP A N 1
ATOM 938 C CA . ASP A 1 116 ? 3.086 2.220 -9.709 1.00 89.25 116 ASP A CA 1
ATOM 939 C C . ASP A 1 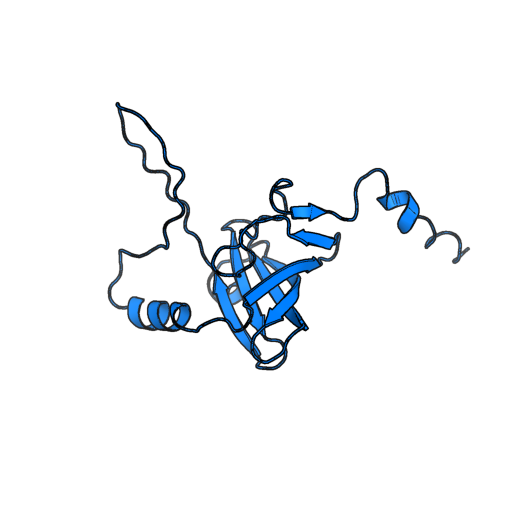116 ? 3.635 2.666 -8.342 1.00 89.25 116 ASP A C 1
ATOM 941 O O . ASP A 1 116 ? 3.581 3.866 -8.046 1.00 89.25 116 ASP A O 1
ATOM 945 N N . PRO A 1 117 ? 4.180 1.756 -7.513 1.00 88.75 117 PRO A N 1
ATOM 946 C CA . PRO A 1 117 ? 4.707 2.086 -6.188 1.00 88.75 117 PRO A CA 1
ATOM 947 C C . PRO A 1 117 ? 5.724 3.234 -6.163 1.00 88.75 117 PRO A C 1
ATOM 949 O O . PRO A 1 117 ? 5.726 4.021 -5.221 1.00 88.75 117 PRO A O 1
ATOM 952 N N . SER A 1 118 ? 6.546 3.384 -7.207 1.00 84.12 118 SER A N 1
ATOM 953 C CA . SER A 1 118 ? 7.540 4.466 -7.304 1.00 84.12 118 SER A CA 1
ATOM 954 C C . SER A 1 118 ? 6.905 5.850 -7.515 1.00 84.12 118 SER A C 1
ATOM 956 O O . SER A 1 118 ? 7.458 6.889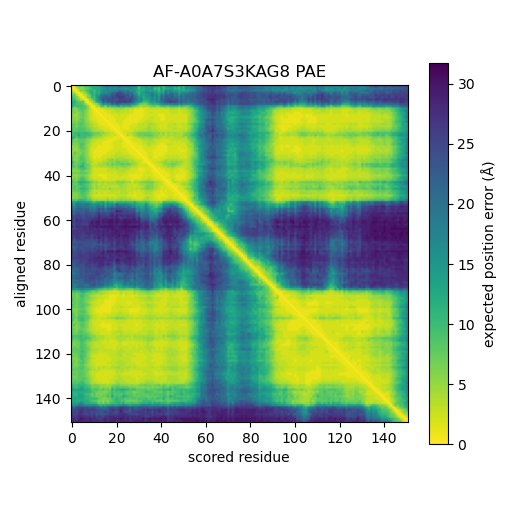 -7.127 1.00 84.12 118 SER A O 1
ATOM 958 N N . LEU A 1 119 ? 5.712 5.879 -8.114 1.00 83.94 119 LEU A N 1
ATOM 959 C CA . LEU A 1 119 ? 4.963 7.094 -8.433 1.00 83.94 119 LEU A CA 1
ATOM 960 C C . LEU A 1 119 ? 3.832 7.362 -7.433 1.00 83.94 119 LEU A C 1
ATOM 962 O O . LEU A 1 119 ? 3.436 8.521 -7.272 1.00 83.94 119 LEU A O 1
ATOM 966 N N . CYS A 1 120 ? 3.368 6.332 -6.732 1.00 86.19 120 CYS A N 1
ATOM 967 C CA . CYS A 1 120 ? 2.317 6.406 -5.730 1.00 86.19 120 CYS A CA 1
ATOM 968 C C . CYS A 1 120 ? 2.719 7.306 -4.549 1.00 86.19 120 CYS A C 1
ATOM 970 O O . CYS A 1 120 ? 3.895 7.507 -4.245 1.00 86.19 120 CYS A O 1
ATOM 972 N N . GLU A 1 121 ? 1.725 7.891 -3.886 1.00 88.31 121 GLU A N 1
ATOM 973 C CA . GLU A 1 121 ? 1.920 8.663 -2.660 1.00 88.31 121 GLU A CA 1
ATOM 974 C C . GLU A 1 121 ? 1.300 7.861 -1.526 1.00 88.31 121 GLU A C 1
ATOM 976 O O . GLU A 1 121 ? 0.138 7.490 -1.606 1.00 88.31 121 GLU A O 1
ATOM 981 N N . PHE A 1 122 ? 2.052 7.577 -0.472 1.00 88.75 122 PHE A N 1
ATOM 982 C CA . PHE A 1 122 ? 1.591 6.697 0.606 1.00 88.75 122 PHE A CA 1
ATOM 983 C C . PHE A 1 122 ? 0.962 7.454 1.784 1.00 88.75 122 PHE A C 1
ATOM 985 O O . PHE A 1 122 ? 0.812 6.902 2.874 1.00 88.75 122 PHE A O 1
ATOM 992 N N . ASP A 1 123 ? 0.596 8.723 1.585 1.00 89.69 123 ASP A N 1
ATOM 993 C CA . ASP A 1 123 ? -0.090 9.505 2.606 1.00 89.69 123 ASP A CA 1
ATOM 994 C C . ASP A 1 123 ? -1.597 9.216 2.633 1.00 89.69 123 ASP A C 1
ATOM 996 O O . ASP A 1 123 ? -2.387 9.820 1.907 1.00 89.69 123 ASP A O 1
ATOM 1000 N N . LEU A 1 124 ? -1.996 8.277 3.493 1.00 91.25 124 LEU A N 1
ATOM 1001 C CA . LEU A 1 124 ? -3.378 7.795 3.621 1.00 91.25 124 LEU A CA 1
ATOM 1002 C C . LEU A 1 124 ? -4.369 8.861 4.123 1.00 91.25 124 LEU A C 1
ATOM 1004 O O . LEU A 1 124 ? -5.583 8.687 3.992 1.00 91.25 124 LEU A O 1
ATOM 1008 N N . GLU A 1 125 ? -3.877 9.969 4.682 1.00 89.62 125 GLU A N 1
ATOM 1009 C CA . GLU A 1 125 ? -4.714 11.090 5.125 1.00 89.62 125 GLU A CA 1
ATOM 1010 C C . GLU A 1 125 ? -5.218 11.933 3.941 1.00 89.62 125 GLU A C 1
ATOM 1012 O O . GLU A 1 125 ? -6.275 12.577 4.009 1.00 89.62 125 GLU A O 1
ATOM 1017 N N . ASN A 1 126 ? -4.508 11.884 2.810 1.00 90.94 126 ASN A N 1
ATOM 1018 C CA . ASN A 1 126 ? -4.838 12.627 1.608 1.00 90.94 126 ASN A CA 1
ATOM 1019 C C . ASN A 1 126 ? -6.033 12.002 0.864 1.00 90.94 126 ASN A C 1
ATOM 1021 O O . ASN A 1 126 ? -5.892 11.178 -0.043 1.00 90.94 126 ASN A O 1
ATOM 1025 N N . LYS A 1 127 ? -7.241 12.486 1.182 1.00 92.62 127 LYS A N 1
ATOM 1026 C CA . LYS A 1 127 ? -8.520 12.024 0.599 1.00 92.62 127 LYS A CA 1
ATOM 1027 C C . LYS A 1 127 ? -8.641 12.163 -0.926 1.00 92.62 127 LYS A C 1
ATOM 1029 O O . LYS A 1 127 ? -9.561 11.594 -1.523 1.00 92.62 127 LYS A O 1
ATOM 1034 N N . LYS A 1 128 ? -7.766 12.948 -1.570 1.00 93.25 128 LYS A N 1
ATOM 1035 C CA . LYS A 1 128 ? -7.713 13.037 -3.039 1.00 93.25 128 LYS A CA 1
ATOM 1036 C C . LYS A 1 128 ? -7.113 11.771 -3.641 1.00 93.25 128 LYS A C 1
ATOM 1038 O O . LYS A 1 128 ? -7.570 11.333 -4.693 1.00 93.25 128 LYS A O 1
ATOM 1043 N N . HIS A 1 129 ? -6.115 11.205 -2.970 1.00 93.50 129 HIS A N 1
ATOM 1044 C CA . HIS A 1 129 ? -5.361 10.039 -3.419 1.00 93.50 129 HIS A CA 1
ATOM 1045 C C . HIS A 1 129 ? -5.915 8.742 -2.831 1.00 93.50 129 HIS A C 1
ATOM 1047 O O . HIS A 1 129 ? -6.000 7.746 -3.543 1.00 93.50 129 HIS A O 1
ATOM 1053 N N . TRP A 1 130 ? -6.400 8.783 -1.591 1.00 95.44 130 TRP A N 1
ATOM 1054 C CA . TRP A 1 130 ? -6.882 7.613 -0.867 1.00 95.44 130 TRP A CA 1
ATOM 1055 C C . TRP A 1 130 ? -8.315 7.799 -0.399 1.00 95.44 130 TRP A C 1
ATOM 1057 O O . TRP A 1 130 ? -8.640 8.741 0.322 1.00 95.44 130 TRP A O 1
ATOM 1067 N N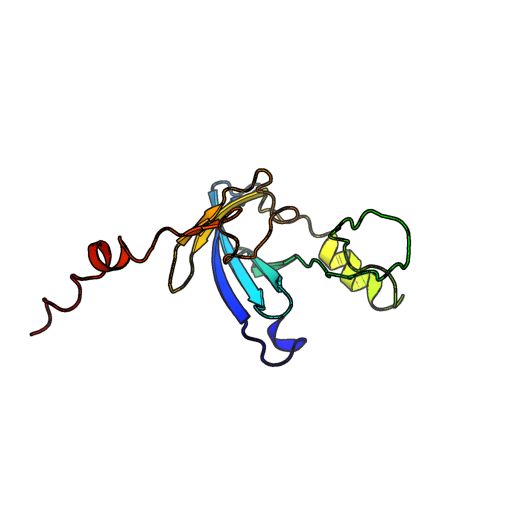 . ARG A 1 131 ? -9.205 6.887 -0.791 1.00 96.12 131 ARG A N 1
ATOM 1068 C CA . ARG A 1 131 ? -10.587 6.890 -0.303 1.00 96.12 131 ARG A CA 1
ATOM 1069 C C . ARG A 1 131 ? -10.745 5.853 0.809 1.00 96.12 131 ARG A C 1
ATOM 1071 O O . ARG A 1 131 ? -10.702 4.667 0.491 1.00 96.12 131 ARG A O 1
ATOM 1078 N N . PRO A 1 132 ? -10.979 6.272 2.066 1.00 96.12 132 PRO A N 1
ATOM 1079 C CA . PRO A 1 132 ? -11.251 5.336 3.147 1.00 96.12 132 PRO A CA 1
ATOM 1080 C C . PRO A 1 132 ? -12.611 4.657 2.949 1.00 96.12 132 PRO A C 1
ATOM 1082 O O . PRO A 1 132 ? -13.589 5.304 2.551 1.00 96.12 132 PRO A O 1
ATOM 1085 N N . PHE A 1 133 ? -12.669 3.366 3.252 1.00 94.56 133 PHE A N 1
ATOM 1086 C CA . PHE A 1 133 ? -13.881 2.561 3.227 1.00 94.56 133 PHE A CA 1
ATOM 1087 C C . PHE A 1 133 ? -14.779 2.910 4.414 1.00 94.56 133 PHE A C 1
ATOM 1089 O O . PHE A 1 133 ? -15.939 3.284 4.219 1.00 94.56 133 PHE A O 1
ATOM 1096 N N . PHE A 1 134 ? -14.229 2.877 5.631 1.00 92.62 134 PHE A N 1
ATOM 1097 C CA . PHE A 1 134 ? -14.938 3.301 6.829 1.00 92.62 134 PHE A CA 1
ATOM 1098 C C . PHE A 1 134 ? -14.902 4.819 6.974 1.00 92.62 134 PHE A C 1
ATOM 1100 O O . PHE A 1 134 ? -13.857 5.471 6.922 1.00 92.62 134 PHE A O 1
ATOM 1107 N N . ASN A 1 135 ? -16.074 5.388 7.194 1.00 89.56 135 ASN A N 1
ATOM 1108 C CA . ASN A 1 135 ? -16.309 6.781 7.521 1.00 89.56 135 ASN A CA 1
ATOM 1109 C C . ASN A 1 135 ? -17.323 6.854 8.671 1.00 89.56 135 ASN A C 1
ATOM 1111 O O . ASN A 1 135 ? -17.957 5.862 9.026 1.00 89.56 135 ASN A O 1
ATOM 1115 N N . LYS A 1 136 ? -17.462 8.030 9.297 1.00 86.56 136 LYS A N 1
ATOM 1116 C CA . LYS A 1 136 ? -18.266 8.192 10.526 1.00 86.56 136 LYS A CA 1
ATOM 1117 C C . LYS A 1 136 ? -19.697 7.650 10.391 1.00 86.56 136 LYS A C 1
ATOM 1119 O O . LYS A 1 136 ? -20.238 7.125 11.353 1.00 86.56 136 LYS A O 1
ATOM 1124 N N . ASN A 1 137 ? -20.263 7.723 9.188 1.00 86.38 137 ASN A N 1
ATOM 1125 C CA . ASN A 1 137 ? -21.642 7.328 8.912 1.00 86.38 137 ASN A CA 1
ATOM 1126 C C . ASN A 1 137 ? -21.820 5.812 8.759 1.00 86.38 137 ASN A C 1
ATOM 1128 O O . ASN A 1 137 ? -22.875 5.290 9.100 1.00 86.38 137 ASN A O 1
ATOM 1132 N N . ASN A 1 138 ? -20.825 5.104 8.215 1.00 87.88 138 ASN A N 1
ATOM 1133 C CA . ASN A 1 138 ? -20.949 3.673 7.931 1.00 87.88 138 ASN A CA 1
ATOM 1134 C C . ASN A 1 138 ? -20.223 2.783 8.947 1.00 87.88 138 ASN A C 1
ATOM 1136 O O . ASN A 1 138 ? -20.512 1.593 9.010 1.00 87.88 138 ASN A O 1
ATOM 1140 N N . LYS A 1 139 ? -19.323 3.348 9.763 1.00 86.62 139 LYS A N 1
ATOM 1141 C CA . LYS A 1 139 ? -18.548 2.583 10.742 1.00 86.62 139 LYS A CA 1
ATOM 1142 C C . LYS A 1 139 ? -19.459 1.896 11.757 1.00 86.62 139 LYS A C 1
ATOM 1144 O O . LYS A 1 139 ? -19.319 0.700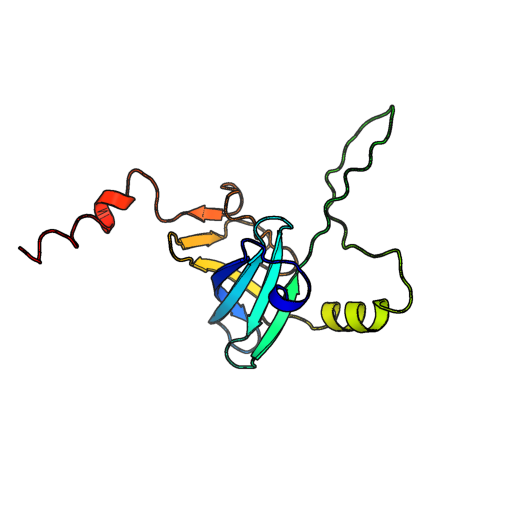 11.964 1.00 86.62 139 LYS A O 1
ATOM 1149 N N . ALA A 1 140 ? -20.433 2.626 12.306 1.00 84.25 140 ALA A N 1
ATOM 1150 C CA . ALA A 1 140 ? -21.435 2.048 13.197 1.00 84.25 140 ALA A CA 1
ATOM 1151 C C . ALA A 1 140 ? -22.232 0.951 12.482 1.00 84.25 140 ALA A C 1
ATOM 1153 O O . ALA A 1 140 ? -22.287 -0.159 12.971 1.00 84.25 140 ALA A O 1
ATOM 1154 N N . LYS A 1 141 ? -22.735 1.209 11.269 1.00 86.69 141 LYS A N 1
ATOM 1155 C CA . LYS A 1 141 ? -23.524 0.230 10.505 1.00 86.69 141 LYS A CA 1
ATOM 1156 C C . LYS A 1 141 ? -22.824 -1.123 10.311 1.00 86.69 141 LYS A C 1
ATOM 1158 O O . LYS A 1 141 ? -23.499 -2.144 10.302 1.00 86.69 141 LYS A O 1
ATOM 1163 N N . TYR A 1 142 ? -21.510 -1.125 10.084 1.00 82.44 142 TYR A N 1
ATOM 1164 C CA . TYR A 1 142 ? -20.761 -2.351 9.797 1.00 82.44 142 TYR A CA 1
ATOM 1165 C C . TYR A 1 142 ? -20.092 -2.982 11.025 1.00 82.44 142 TYR A C 1
ATOM 1167 O O . TYR A 1 142 ? -19.794 -4.168 10.970 1.00 82.44 142 TYR A O 1
ATOM 1175 N N . LEU A 1 143 ? -19.860 -2.227 12.106 1.00 80.94 143 LEU A N 1
ATOM 1176 C CA . LEU A 1 143 ? -19.161 -2.710 13.309 1.00 80.94 143 LEU A CA 1
ATOM 1177 C C . LEU A 1 143 ? -20.046 -2.771 14.569 1.00 80.94 143 LEU A C 1
ATOM 1179 O O . LEU A 1 143 ? -19.581 -3.233 15.603 1.00 80.94 143 LEU A O 1
ATOM 1183 N N . SER A 1 144 ? -21.301 -2.304 14.536 1.00 71.94 144 SER A N 1
ATOM 1184 C CA . SER A 1 144 ? -22.154 -2.220 15.737 1.00 71.94 144 SER A CA 1
ATOM 1185 C C . SER A 1 144 ? -22.629 -3.564 16.286 1.00 71.94 144 SER A C 1
ATOM 1187 O O . SER A 1 144 ? -23.090 -3.602 17.417 1.00 71.94 144 SER A O 1
ATOM 1189 N N . ASN A 1 145 ? -22.533 -4.652 15.520 1.00 60.25 145 ASN A N 1
ATOM 1190 C CA . ASN A 1 145 ? -23.220 -5.906 15.852 1.00 60.25 145 ASN A CA 1
ATOM 1191 C C . ASN A 1 145 ? -22.360 -6.928 16.617 1.00 60.25 145 ASN A C 1
ATOM 1193 O O . ASN A 1 145 ? -22.820 -8.041 16.846 1.00 60.25 145 ASN A O 1
ATOM 1197 N N . GLU A 1 146 ? -21.131 -6.592 17.018 1.00 58.59 146 GLU A N 1
ATOM 1198 C CA . GLU A 1 146 ? -20.253 -7.541 17.729 1.00 58.59 146 GLU A CA 1
ATOM 1199 C C . GLU A 1 146 ? -20.418 -7.530 19.261 1.00 58.59 146 GLU A C 1
ATOM 1201 O O . GLU A 1 146 ? -19.910 -8.427 19.926 1.00 58.59 146 GLU A O 1
ATOM 1206 N N . LEU A 1 147 ? -21.150 -6.568 19.838 1.00 56.19 147 LEU A N 1
ATOM 1207 C CA . LEU A 1 147 ? -21.325 -6.460 21.298 1.00 56.19 147 LEU A CA 1
ATOM 1208 C C . LEU A 1 147 ? -22.667 -6.992 21.829 1.00 56.19 147 LEU A C 1
ATOM 1210 O O . LEU A 1 147 ? -22.789 -7.194 23.033 1.00 56.19 147 LEU A O 1
ATOM 1214 N N . ASP A 1 148 ? -23.634 -7.300 20.962 1.00 57.19 148 ASP A N 1
ATOM 1215 C CA . ASP A 1 148 ? -24.971 -7.767 21.376 1.00 57.19 148 ASP A CA 1
ATOM 1216 C C . ASP A 1 148 ? -25.072 -9.303 21.530 1.00 57.19 148 ASP A C 1
ATOM 1218 O O . ASP A 1 148 ? -26.150 -9.834 21.785 1.00 57.19 148 ASP A O 1
ATOM 1222 N N . GLY A 1 149 ? -23.962 -10.038 21.366 1.00 54.84 149 GLY A N 1
ATOM 1223 C CA . GLY A 1 149 ? -23.927 -11.510 21.393 1.00 54.84 149 GLY A CA 1
ATOM 1224 C C . GLY A 1 149 ? -23.199 -12.154 22.581 1.00 54.84 149 GLY A C 1
ATOM 1225 O O . GLY A 1 149 ? -23.010 -13.368 22.562 1.00 54.84 149 GLY A O 1
ATOM 1226 N N . ILE A 1 150 ? -22.741 -11.378 23.576 1.00 55.00 150 ILE A N 1
ATOM 1227 C CA . ILE A 1 150 ? -21.966 -11.883 24.737 1.00 55.00 150 ILE A CA 1
ATOM 1228 C C . ILE A 1 150 ? -22.547 -11.379 26.080 1.00 55.00 150 ILE A C 1
ATOM 1230 O O . ILE A 1 150 ? -21.820 -11.137 27.041 1.00 55.00 150 ILE A O 1
ATOM 1234 N N . LEU A 1 151 ? -23.870 -11.229 26.179 1.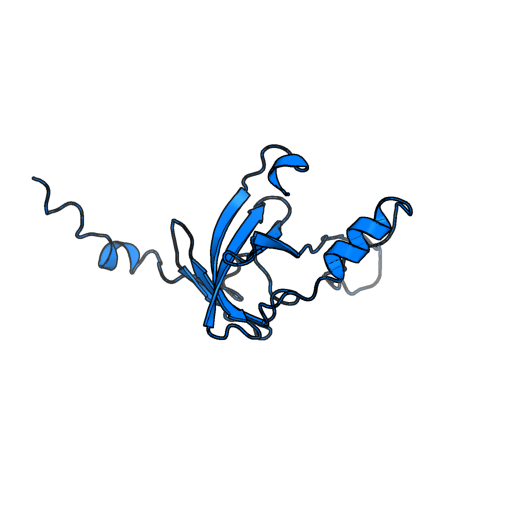00 42.12 151 LEU A N 1
ATOM 1235 C CA . LEU A 1 151 ? -24.567 -11.053 27.463 1.00 42.12 151 LEU A CA 1
ATOM 1236 C C . LEU A 1 151 ? -25.691 -12.075 27.615 1.00 42.12 151 LEU A C 1
ATOM 1238 O O . LEU A 1 151 ? -26.476 -12.225 26.653 1.00 42.12 151 LEU A O 1
#